Protein AF-A0A1I1JGH5-F1 (afdb_monomer)

pLDDT: mean 85.16, std 16.27, range [34.28, 98.5]

Mean predicted aligned error: 8.94 Å

Organism: NCBI:txid910347

Solvent-accessible surface area (backbone atoms only — not comparable to full-atom values): 9482 Å² total; per-residue (Å²): 132,80,73,88,49,32,46,58,34,54,70,66,36,53,79,69,54,31,54,53,50,52,54,54,45,52,55,31,45,56,49,23,76,75,53,42,48,54,61,68,38,49,48,52,42,40,55,45,30,45,74,60,71,43,63,59,67,46,41,52,54,49,52,51,53,53,51,54,34,63,41,58,58,73,56,84,78,61,95,84,58,79,83,72,50,66,58,29,64,35,36,48,45,27,52,70,37,37,52,76,73,53,38,56,52,49,52,53,54,42,50,55,27,47,60,47,19,72,75,46,44,36,63,62,50,46,51,53,48,37,60,64,45,33,59,60,14,37,45,57,53,29,56,69,57,55,51,52,52,51,51,53,50,50,38,53,76,69,64,45,66,73,78,67,61,82,82,66,86,85,135

Foldseek 3Di:
DDAQFLLVLLVLDDPVVNVVLLVQLVVVLVVCLVQVALVSNLVSSLVSCVVSVHDNVNSVVVVVVLVVLQCQQVPDDDPPDDPQPAFRLGGNSLLVLDDPVVNVVLSVQLVVLSVVCSVGVGSVSSSVSSVVSRVVSSCSSCVVVVVVVVVLVVCVVVVPPVSVVVPDDDD

Radius of gyration: 20.66 Å; Cα contacts (8 Å, |Δi|>4): 161; chains: 1; bounding box: 67×32×44 Å

Structure (mmCIF, N/CA/C/O backbone):
data_AF-A0A1I1JGH5-F1
#
_entry.id   AF-A0A1I1JGH5-F1
#
loop_
_atom_site.group_PDB
_atom_site.id
_atom_site.type_symbol
_atom_site.label_atom_id
_atom_site.label_alt_id
_atom_site.label_comp_id
_atom_site.label_asym_id
_atom_site.label_entity_id
_atom_site.label_seq_id
_atom_site.pdbx_PDB_ins_code
_atom_site.Cartn_x
_atom_site.Cartn_y
_atom_site.Cartn_z
_atom_site.occupancy
_atom_site.B_iso_or_equiv
_atom_site.auth_seq_id
_atom_site.auth_comp_id
_atom_site.auth_asym_id
_atom_site.auth_atom_id
_atom_site.pdbx_PDB_model_num
ATOM 1 N N . MET A 1 1 ? 10.443 -8.248 19.407 1.00 44.00 1 MET A N 1
ATOM 2 C CA . MET A 1 1 ? 9.916 -7.023 18.772 1.00 44.00 1 MET A CA 1
ATOM 3 C C . MET A 1 1 ? 8.618 -7.390 18.084 1.00 44.00 1 MET A C 1
ATOM 5 O O . MET A 1 1 ? 8.644 -8.246 17.207 1.00 44.00 1 MET A O 1
ATOM 9 N N . SER A 1 2 ? 7.494 -6.844 18.547 1.00 51.38 2 SER A N 1
ATOM 10 C CA . SER A 1 2 ? 6.199 -7.084 17.905 1.00 51.38 2 SER A CA 1
ATOM 11 C C . SER A 1 2 ? 6.203 -6.397 16.543 1.00 51.38 2 SER A C 1
ATOM 13 O O . SER A 1 2 ? 6.584 -5.233 16.445 1.00 51.38 2 SER A O 1
ATOM 15 N N . THR A 1 3 ? 5.884 -7.131 15.481 1.00 74.94 3 THR A N 1
ATOM 16 C CA . THR A 1 3 ? 5.766 -6.544 14.142 1.00 74.94 3 THR A CA 1
ATOM 17 C C . THR A 1 3 ? 4.350 -6.007 14.00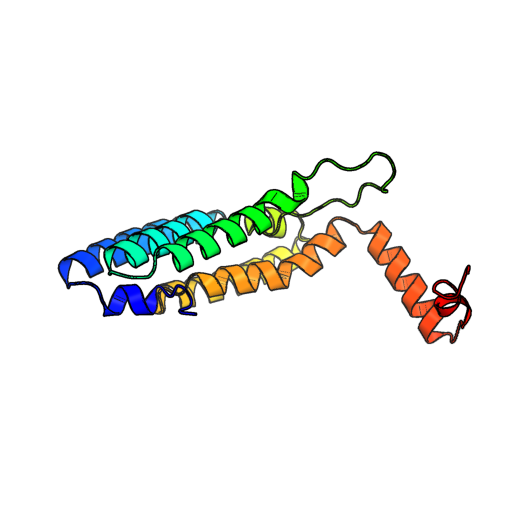0 1.00 74.94 3 THR A C 1
ATOM 19 O O . THR A 1 3 ? 3.403 -6.724 14.312 1.00 74.94 3 THR A O 1
ATOM 22 N N . LEU A 1 4 ? 4.219 -4.756 13.562 1.00 84.81 4 LEU A N 1
ATOM 23 C CA . LEU A 1 4 ? 2.933 -4.103 13.345 1.00 84.81 4 LEU A CA 1
ATOM 24 C C . LEU A 1 4 ? 2.069 -4.936 12.381 1.00 84.81 4 LEU A C 1
ATOM 26 O O . LEU A 1 4 ? 2.501 -5.249 11.271 1.00 84.81 4 LEU A O 1
ATOM 30 N N . ASP A 1 5 ? 0.881 -5.337 12.838 1.00 89.12 5 ASP A N 1
ATOM 31 C CA . ASP A 1 5 ? 0.021 -6.325 12.174 1.00 89.12 5 ASP A CA 1
ATOM 32 C C . ASP A 1 5 ? -1.457 -5.918 12.273 1.00 89.12 5 ASP A C 1
ATOM 34 O O . ASP A 1 5 ? -2.038 -5.897 13.361 1.00 89.12 5 ASP A O 1
ATOM 38 N N . GLY A 1 6 ? -2.089 -5.631 11.132 1.00 90.94 6 GLY A N 1
ATOM 39 C CA . GLY A 1 6 ? -3.507 -5.267 11.082 1.00 90.94 6 GLY A CA 1
ATOM 40 C C . GLY A 1 6 ? -4.449 -6.415 11.447 1.00 90.94 6 GLY A C 1
ATOM 41 O O . GLY A 1 6 ? -5.542 -6.166 11.957 1.00 90.94 6 GLY A O 1
ATOM 42 N N . ALA A 1 7 ? -4.024 -7.673 11.297 1.00 94.62 7 ALA A N 1
ATOM 43 C CA . ALA A 1 7 ? -4.808 -8.817 11.747 1.00 94.62 7 ALA A CA 1
ATOM 44 C C . ALA A 1 7 ? -4.886 -8.861 13.280 1.00 94.62 7 ALA A C 1
ATOM 46 O O . ALA A 1 7 ? -5.921 -9.215 13.850 1.00 94.62 7 ALA A O 1
ATOM 47 N N . TRP A 1 8 ? -3.791 -8.512 13.964 1.00 95.19 8 TRP A N 1
ATOM 48 C CA . TRP A 1 8 ? -3.786 -8.364 15.417 1.00 95.19 8 TRP A CA 1
ATOM 49 C C . TRP A 1 8 ? -4.706 -7.225 15.858 1.00 95.19 8 TRP A C 1
ATOM 51 O O . TRP A 1 8 ? -5.541 -7.451 16.730 1.00 95.19 8 TRP A O 1
ATOM 61 N N . VAL A 1 9 ? -4.626 -6.059 15.204 1.00 95.94 9 VAL A N 1
ATOM 62 C CA . VAL A 1 9 ? -5.526 -4.921 15.465 1.00 95.94 9 VAL A CA 1
ATOM 63 C C . VAL A 1 9 ? -6.984 -5.368 15.384 1.00 95.94 9 VAL A C 1
ATOM 65 O O . VAL A 1 9 ? -7.726 -5.248 16.355 1.00 95.94 9 VAL A O 1
ATOM 68 N N . HIS A 1 10 ? -7.375 -5.983 14.267 1.00 96.62 10 HIS A N 1
ATOM 69 C CA . HIS A 1 10 ? -8.740 -6.458 14.038 1.00 96.62 10 HIS A CA 1
ATOM 70 C C . HIS A 1 10 ? -9.268 -7.363 15.163 1.00 96.62 10 HIS A C 1
ATOM 72 O O . HIS A 1 10 ? -10.390 -7.174 15.643 1.00 96.62 10 HIS A O 1
ATOM 78 N N . ARG A 1 11 ? -8.446 -8.316 15.626 1.00 96.06 11 ARG A N 1
ATOM 79 C CA . ARG A 1 11 ? -8.816 -9.265 16.689 1.00 96.06 11 ARG A CA 1
ATOM 80 C C . ARG A 1 11 ? -8.915 -8.621 18.071 1.00 96.06 11 ARG A C 1
ATOM 82 O O . ARG A 1 11 ? -9.743 -9.067 18.864 1.00 96.06 11 ARG A O 1
ATOM 89 N N . THR A 1 12 ? -8.090 -7.617 18.356 1.00 95.94 12 THR A N 1
ATOM 90 C CA . THR A 1 12 ? -8.005 -6.965 19.674 1.00 95.94 12 THR A CA 1
ATOM 91 C C . THR A 1 12 ? -9.109 -5.928 19.890 1.00 95.94 12 THR A C 1
ATOM 93 O O . THR A 1 12 ? -9.528 -5.708 21.025 1.00 95.94 12 THR A O 1
ATOM 96 N N . LEU A 1 13 ? -9.616 -5.313 18.819 1.00 95.81 13 LEU A N 1
ATOM 97 C CA . LEU A 1 13 ? -10.644 -4.277 18.908 1.00 95.81 13 LEU A CA 1
ATOM 98 C C . LEU A 1 13 ? -12.007 -4.801 19.387 1.00 95.81 13 LEU A C 1
ATOM 100 O O . LEU A 1 13 ? -12.404 -5.943 19.113 1.00 95.81 13 LEU A O 1
ATOM 104 N N . SER A 1 14 ? -12.749 -3.901 20.044 1.00 95.81 14 SER A N 1
ATOM 105 C CA . SER A 1 14 ? -14.171 -4.069 20.354 1.00 95.81 14 SER A CA 1
ATOM 106 C C . SER A 1 14 ? -15.002 -4.225 19.071 1.00 95.81 14 SER A C 1
ATOM 108 O O . SER A 1 14 ? -14.541 -3.910 17.974 1.00 95.81 14 SER A O 1
ATOM 110 N N . ALA A 1 15 ? -16.244 -4.705 19.177 1.00 94.81 15 ALA A N 1
ATOM 111 C CA . ALA A 1 15 ? -17.093 -4.904 17.999 1.00 94.81 15 ALA A CA 1
ATOM 112 C C . ALA A 1 15 ? -17.394 -3.596 17.239 1.00 94.81 15 ALA A C 1
ATOM 114 O O . ALA A 1 15 ? -17.472 -3.613 16.009 1.00 94.81 15 ALA A O 1
ATOM 115 N N . ASP A 1 16 ? -17.547 -2.477 17.951 1.00 94.81 16 ASP A N 1
ATOM 116 C CA . ASP A 1 16 ? -17.848 -1.175 17.344 1.00 94.81 16 ASP A CA 1
ATOM 117 C C . ASP A 1 16 ? -16.595 -0.538 16.728 1.00 94.81 16 ASP A C 1
ATOM 119 O O . ASP A 1 16 ? -16.625 -0.063 15.587 1.00 94.81 16 ASP A O 1
ATOM 123 N N . ASP A 1 17 ? -15.461 -0.626 17.424 1.00 97.44 17 ASP A N 1
ATOM 124 C CA . ASP A 1 17 ? -14.177 -0.154 16.904 1.00 97.44 17 ASP A CA 1
ATOM 125 C C . ASP A 1 17 ? -13.737 -0.958 15.681 1.00 97.44 17 ASP A C 1
ATOM 127 O O . ASP A 1 17 ? -13.270 -0.389 14.695 1.00 97.44 17 ASP A O 1
ATOM 131 N N . ARG A 1 18 ? -13.955 -2.278 15.696 1.00 97.31 18 ARG A N 1
ATOM 132 C CA . ARG A 1 18 ? -13.626 -3.167 14.579 1.00 97.31 18 ARG A CA 1
ATOM 133 C C . ARG A 1 18 ? -14.347 -2.765 13.298 1.00 97.31 18 ARG A C 1
ATOM 135 O O . ARG A 1 18 ? -13.704 -2.696 12.258 1.00 97.31 18 ARG A O 1
ATOM 142 N N . LYS A 1 19 ? -15.644 -2.441 13.360 1.00 97.19 19 LYS A N 1
ATOM 143 C CA . LYS A 1 19 ? -16.396 -1.962 12.184 1.00 97.19 19 LYS A CA 1
ATOM 144 C C . LYS A 1 19 ? -15.813 -0.664 11.631 1.00 97.19 19 LYS A C 1
ATOM 146 O O . LYS A 1 19 ? -15.731 -0.482 10.418 1.00 97.19 19 LYS A O 1
ATOM 151 N N . THR A 1 20 ? -15.399 0.238 12.518 1.00 98.12 20 THR A N 1
ATOM 152 C CA . THR A 1 20 ? -14.796 1.515 12.120 1.00 98.12 20 THR A CA 1
ATOM 153 C C . THR A 1 20 ? -13.423 1.294 11.483 1.00 98.12 20 THR A C 1
ATOM 155 O O . THR A 1 20 ? -13.131 1.877 10.437 1.00 98.12 20 THR A O 1
ATOM 158 N N . PHE A 1 21 ? -12.603 0.416 12.062 1.00 98.12 21 PHE A N 1
ATOM 159 C CA . PHE A 1 21 ? -11.331 -0.013 11.486 1.00 98.12 21 PHE A CA 1
ATOM 160 C C . PHE A 1 21 ? -11.520 -0.643 10.101 1.00 98.12 21 PHE A C 1
ATOM 162 O O . PHE A 1 21 ? -10.891 -0.189 9.151 1.00 98.12 21 PHE A O 1
ATOM 169 N N . GLU A 1 22 ? -12.424 -1.617 9.956 1.00 98.25 22 GLU A N 1
ATOM 170 C CA . GLU A 1 22 ? -12.725 -2.285 8.681 1.00 98.25 22 GLU A CA 1
ATOM 171 C C . GLU A 1 22 ? -13.154 -1.287 7.596 1.00 98.25 22 GLU A C 1
ATOM 173 O O . GLU A 1 22 ? -12.664 -1.351 6.466 1.00 98.25 22 GLU A O 1
ATOM 178 N N . ALA A 1 23 ? -14.023 -0.329 7.933 1.00 98.31 23 ALA A N 1
ATOM 179 C CA . ALA A 1 23 ? -14.475 0.697 6.998 1.00 98.31 23 ALA A CA 1
ATOM 180 C C . ALA A 1 23 ? -13.332 1.628 6.560 1.00 98.31 23 ALA A C 1
ATOM 182 O O . ALA A 1 23 ? -13.170 1.893 5.366 1.00 98.31 23 ALA A O 1
ATOM 183 N N . ARG A 1 24 ? -12.507 2.099 7.507 1.00 98.50 24 ARG A N 1
ATOM 184 C CA . ARG A 1 24 ? -11.343 2.952 7.209 1.00 98.50 24 ARG A CA 1
ATOM 185 C C . ARG A 1 24 ? -10.284 2.201 6.402 1.00 98.50 24 ARG A C 1
ATOM 187 O O . ARG A 1 24 ? -9.743 2.765 5.454 1.00 98.50 24 ARG A O 1
ATOM 194 N N . PHE A 1 25 ? -10.026 0.939 6.741 1.00 98.44 25 PHE A N 1
ATOM 195 C CA . PHE A 1 25 ? -9.100 0.071 6.019 1.00 98.44 25 PHE A CA 1
ATOM 196 C C . PHE A 1 25 ? -9.574 -0.152 4.582 1.00 98.44 25 PHE A C 1
ATOM 198 O O . PHE A 1 25 ? -8.813 0.072 3.647 1.00 98.44 25 PHE A O 1
ATOM 205 N N . SER A 1 26 ? -10.846 -0.510 4.390 1.00 98.38 26 SER A N 1
ATOM 206 C CA . SER A 1 26 ? -11.430 -0.739 3.061 1.00 98.38 26 SER A CA 1
ATOM 207 C C . SER A 1 26 ? -11.389 0.520 2.194 1.00 98.38 26 SER A C 1
ATOM 209 O O . SER A 1 26 ? -11.033 0.456 1.018 1.00 98.38 26 SER A O 1
ATOM 211 N N . PHE A 1 27 ? -11.700 1.683 2.776 1.00 98.50 27 PHE A N 1
ATOM 212 C CA . PHE A 1 27 ? -11.611 2.965 2.079 1.00 98.50 27 PHE A CA 1
ATOM 213 C C . PHE A 1 27 ? -10.173 3.287 1.650 1.00 98.50 27 PHE A C 1
ATOM 215 O O . PHE A 1 27 ? -9.936 3.632 0.492 1.00 98.50 27 PHE A O 1
ATOM 222 N N . ALA A 1 28 ? -9.203 3.137 2.557 1.00 98.25 28 ALA A N 1
ATOM 223 C CA . ALA A 1 28 ? -7.801 3.366 2.234 1.00 98.25 28 ALA A CA 1
ATOM 224 C C . ALA A 1 28 ? -7.301 2.374 1.172 1.00 98.25 28 ALA A C 1
ATOM 226 O O . ALA A 1 28 ? -6.665 2.796 0.209 1.00 98.25 28 ALA A O 1
ATOM 227 N N . LEU A 1 29 ? -7.654 1.087 1.283 1.00 98.44 29 LEU A N 1
ATOM 228 C CA . LEU A 1 29 ? -7.291 0.047 0.318 1.00 98.44 29 LEU A CA 1
ATOM 229 C C . LEU A 1 29 ? -7.852 0.336 -1.080 1.00 98.44 29 LEU A C 1
ATOM 231 O O . LEU A 1 29 ? -7.148 0.131 -2.067 1.00 98.44 29 LEU A O 1
ATOM 235 N N . ALA A 1 30 ? -9.078 0.855 -1.184 1.00 98.19 30 ALA A N 1
ATOM 236 C CA . ALA A 1 30 ? -9.629 1.297 -2.463 1.00 98.19 30 ALA A CA 1
ATOM 237 C C . ALA A 1 30 ? -8.771 2.406 -3.098 1.00 98.19 30 ALA A C 1
ATOM 239 O O . ALA A 1 30 ? -8.512 2.368 -4.299 1.00 98.19 30 ALA A O 1
ATOM 240 N N . GLY A 1 31 ? -8.269 3.346 -2.291 1.00 97.69 31 GLY A N 1
ATOM 241 C CA . GLY A 1 31 ? -7.285 4.337 -2.732 1.00 97.69 31 GLY A CA 1
ATOM 242 C C . GLY A 1 31 ? -5.985 3.690 -3.215 1.00 97.69 31 GLY A C 1
ATOM 243 O O . GLY A 1 31 ? -5.528 3.993 -4.315 1.00 97.69 31 GLY A O 1
ATOM 244 N N . VAL A 1 32 ? -5.437 2.744 -2.445 1.00 97.69 32 VAL A N 1
ATOM 245 C CA . VAL A 1 32 ? -4.204 2.022 -2.802 1.00 97.69 32 VAL A CA 1
ATOM 246 C C . VAL A 1 32 ? -4.343 1.279 -4.132 1.00 97.69 32 VAL A C 1
ATOM 248 O O . VAL A 1 32 ? -3.422 1.302 -4.941 1.00 97.69 32 VAL A O 1
ATOM 251 N N . ARG A 1 33 ? -5.494 0.656 -4.408 1.00 97.75 33 ARG A N 1
ATOM 252 C CA . ARG A 1 33 ? -5.746 -0.030 -5.689 1.00 97.75 33 ARG A CA 1
ATOM 253 C C . ARG A 1 33 ? -5.706 0.914 -6.895 1.00 97.75 33 ARG A C 1
ATOM 255 O O . ARG A 1 33 ? -5.427 0.459 -7.996 1.00 97.75 33 ARG A O 1
ATOM 262 N N . LEU A 1 34 ? -5.998 2.200 -6.700 1.00 95.81 34 LEU A N 1
ATOM 263 C CA . LEU A 1 34 ? -6.012 3.198 -7.773 1.00 95.81 34 LEU A CA 1
ATOM 264 C C . LEU A 1 34 ? -4.656 3.875 -7.969 1.00 95.81 34 LEU A C 1
ATOM 266 O O . LEU A 1 34 ? -4.309 4.243 -9.088 1.00 95.81 34 LEU A O 1
ATOM 270 N N . THR A 1 35 ? -3.921 4.100 -6.883 1.00 96.00 35 THR A N 1
ATOM 271 C CA . THR A 1 35 ? -2.710 4.931 -6.901 1.00 96.00 35 THR A CA 1
ATOM 272 C C . THR A 1 35 ? -1.428 4.133 -6.723 1.00 96.00 35 THR A C 1
ATOM 274 O O . THR A 1 35 ? -0.358 4.657 -7.012 1.00 96.00 35 THR A O 1
ATOM 277 N N . TYR A 1 36 ? -1.524 2.898 -6.228 1.00 97.00 36 TYR A N 1
ATOM 278 C CA . TYR A 1 36 ? -0.418 2.087 -5.715 1.00 97.00 36 TYR A CA 1
ATOM 279 C C . TYR A 1 36 ? 0.288 2.695 -4.489 1.00 97.00 36 TYR A C 1
ATOM 281 O O . TYR A 1 36 ? 1.303 2.169 -4.035 1.00 97.00 36 TYR A O 1
ATOM 289 N N . GLU A 1 37 ? -0.239 3.786 -3.927 1.00 95.69 37 GLU A N 1
ATOM 290 C CA . GLU A 1 37 ? 0.307 4.438 -2.737 1.00 95.69 37 GLU A CA 1
ATOM 291 C C . GLU A 1 37 ? -0.199 3.728 -1.477 1.00 95.69 37 GLU A C 1
ATOM 293 O O . GLU A 1 37 ? -1.385 3.792 -1.160 1.00 95.69 37 GLU A O 1
ATOM 298 N N . VAL A 1 38 ? 0.696 3.028 -0.775 1.00 95.75 38 VAL A N 1
ATOM 299 C CA . VAL A 1 38 ? 0.358 2.161 0.369 1.00 95.75 38 VAL A CA 1
ATOM 300 C C . VAL A 1 38 ? 0.320 2.940 1.682 1.00 95.75 38 VAL A C 1
ATOM 302 O O . VAL A 1 38 ? -0.361 2.521 2.619 1.00 95.75 38 VAL A O 1
ATOM 305 N N . GLU A 1 39 ? 1.004 4.083 1.766 1.00 94.62 39 GLU A N 1
ATOM 306 C CA . GLU A 1 39 ? 1.182 4.807 3.027 1.00 94.62 39 GLU A CA 1
ATOM 307 C C . GLU A 1 39 ? -0.139 5.195 3.725 1.00 94.62 39 GLU A C 1
ATOM 309 O O . GLU A 1 39 ? -0.244 4.970 4.930 1.00 94.62 39 GLU A O 1
ATOM 314 N N . PRO A 1 40 ? -1.198 5.672 3.034 1.00 95.44 40 PRO A N 1
ATOM 315 C CA . PRO A 1 40 ? -2.480 5.955 3.681 1.00 95.44 40 PRO A CA 1
ATOM 316 C C . PRO A 1 40 ? -3.107 4.730 4.359 1.00 95.44 40 PRO A C 1
ATOM 318 O O . PRO A 1 40 ? -3.722 4.853 5.416 1.00 95.44 40 PRO A O 1
ATOM 321 N N . LEU A 1 41 ? -2.951 3.539 3.770 1.00 97.12 41 LEU A N 1
ATOM 322 C CA . LEU A 1 41 ? -3.431 2.289 4.360 1.00 97.12 41 LEU A CA 1
ATOM 323 C C . LEU A 1 41 ? -2.563 1.867 5.550 1.00 97.12 41 LEU A C 1
ATOM 325 O O . LEU A 1 41 ? -3.098 1.435 6.571 1.00 97.12 41 LEU A O 1
ATOM 329 N N . ALA A 1 42 ? -1.242 2.023 5.438 1.00 95.81 42 ALA A N 1
ATOM 330 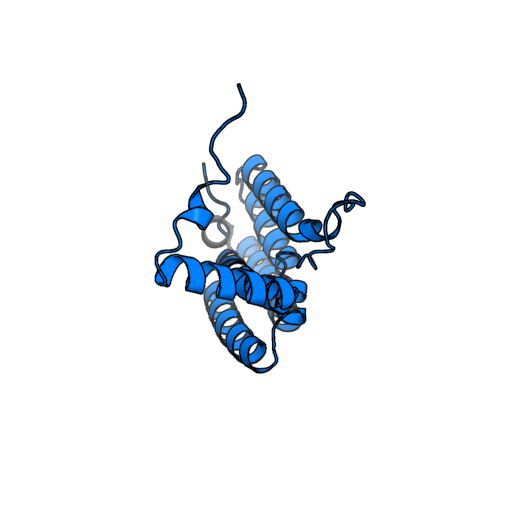C CA . ALA A 1 42 ? -0.315 1.756 6.533 1.00 95.81 42 ALA A CA 1
ATOM 331 C C . ALA A 1 42 ? -0.596 2.664 7.743 1.00 95.81 42 ALA A C 1
ATOM 333 O O . ALA A 1 42 ? -0.649 2.176 8.871 1.00 95.81 42 ALA A O 1
ATOM 334 N N . GLU A 1 43 ? -0.874 3.953 7.521 1.00 96.69 43 GLU A N 1
ATOM 335 C CA . GLU A 1 43 ? -1.250 4.901 8.578 1.00 96.69 43 GLU A CA 1
ATOM 336 C C . GLU A 1 43 ? -2.551 4.510 9.284 1.00 96.69 43 GLU A C 1
ATOM 338 O O . GLU A 1 43 ? -2.602 4.552 10.512 1.00 96.69 43 GLU A O 1
ATOM 343 N N . VAL A 1 44 ? -3.570 4.019 8.563 1.00 98.06 44 VAL A N 1
ATOM 344 C CA . VAL A 1 44 ? -4.771 3.461 9.213 1.00 98.06 44 VAL A CA 1
ATOM 345 C C . VAL A 1 44 ? -4.385 2.328 10.167 1.00 98.06 44 VAL A C 1
ATOM 347 O O . VAL A 1 44 ? -4.832 2.312 11.313 1.00 98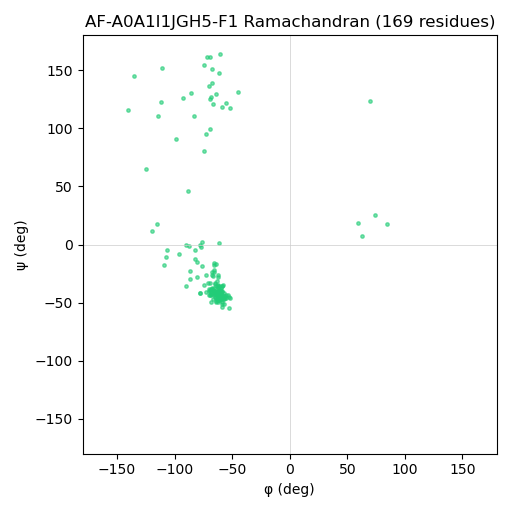.06 44 VAL A O 1
ATOM 350 N N . VAL A 1 45 ? -3.532 1.393 9.744 1.00 97.38 45 VAL A N 1
ATOM 351 C CA . VAL A 1 45 ? -3.106 0.292 10.623 1.00 97.38 45 VAL A CA 1
ATOM 352 C C . VAL A 1 45 ? -2.293 0.808 11.815 1.00 97.38 45 VAL A C 1
ATOM 354 O O . VAL A 1 45 ? -2.517 0.337 12.927 1.00 9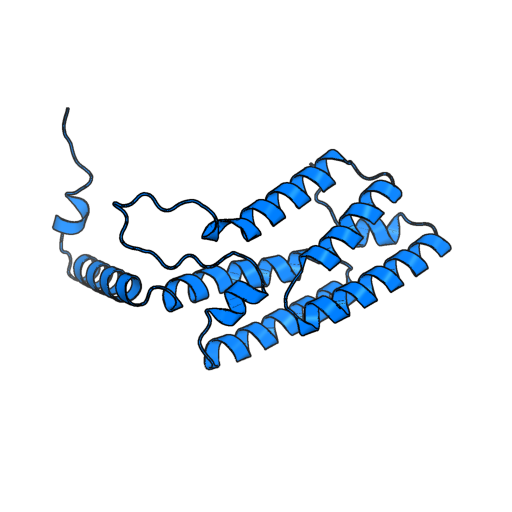7.38 45 VAL A O 1
ATOM 357 N N . ARG A 1 46 ? -1.401 1.790 11.627 1.00 97.00 46 ARG A N 1
ATOM 358 C CA . ARG A 1 46 ? -0.600 2.397 12.709 1.00 97.00 46 ARG A CA 1
ATOM 359 C C . ARG A 1 46 ? -1.458 3.109 13.745 1.00 97.00 46 ARG A C 1
ATOM 361 O O . ARG A 1 46 ? -1.274 2.886 14.938 1.00 97.00 46 ARG A O 1
ATOM 368 N N . GLU A 1 47 ? -2.409 3.929 13.313 1.00 97.38 47 GLU A N 1
ATOM 369 C CA . GLU A 1 47 ? -3.320 4.618 14.227 1.00 97.38 47 GLU A CA 1
ATOM 370 C C . GLU A 1 47 ? -4.105 3.618 15.080 1.00 97.38 47 GLU A C 1
ATOM 372 O O . GLU A 1 47 ? -4.141 3.718 16.307 1.00 97.38 47 GLU A O 1
ATOM 377 N N . TRP A 1 48 ? -4.706 2.614 14.438 1.00 97.94 48 TRP A N 1
ATOM 378 C CA . TRP A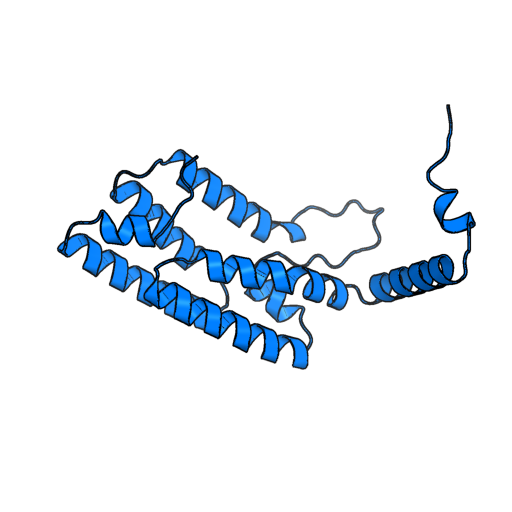 1 48 ? -5.519 1.629 15.144 1.00 97.94 48 TRP A CA 1
ATOM 379 C C . TRP A 1 48 ? -4.699 0.648 15.979 1.00 97.94 48 TRP A C 1
ATOM 381 O O . TRP A 1 48 ? -5.194 0.158 16.990 1.00 97.94 48 TRP A O 1
ATOM 391 N N . TRP A 1 49 ? -3.441 0.402 15.614 1.00 97.00 49 TRP A N 1
ATOM 392 C CA . TRP A 1 49 ? -2.485 -0.317 16.449 1.00 97.00 49 TRP A CA 1
ATOM 393 C C . TRP A 1 49 ? -2.313 0.358 17.807 1.00 97.00 49 TRP A C 1
ATOM 395 O O . TRP A 1 49 ? -2.479 -0.296 18.835 1.00 97.00 49 TRP A O 1
ATOM 405 N N . VAL A 1 50 ? -2.057 1.666 17.816 1.00 96.62 50 VAL A N 1
ATOM 406 C CA . VAL A 1 50 ? -1.886 2.446 19.050 1.00 96.62 50 VAL A CA 1
ATOM 407 C C . VAL A 1 50 ? -3.192 2.494 19.847 1.00 96.62 50 VAL A C 1
ATOM 409 O O . VAL A 1 50 ? -3.185 2.260 21.055 1.00 96.62 50 VAL A O 1
ATOM 412 N N . LEU A 1 51 ? -4.331 2.711 19.179 1.00 96.00 51 LEU A N 1
ATOM 413 C CA . LEU A 1 51 ? -5.649 2.712 19.831 1.00 96.00 51 LEU A CA 1
ATOM 414 C C . LEU A 1 51 ? -6.003 1.360 20.467 1.00 96.00 51 LEU A C 1
ATOM 416 O O . LEU A 1 51 ? -6.621 1.325 21.528 1.00 96.00 51 LEU A O 1
ATOM 420 N N . ALA A 1 52 ? -5.584 0.250 19.855 1.00 95.19 52 ALA A N 1
ATOM 421 C CA . ALA A 1 52 ? -5.766 -1.098 20.390 1.00 95.19 52 ALA A CA 1
ATOM 422 C C . ALA A 1 52 ? -4.791 -1.445 21.538 1.00 95.19 52 ALA A C 1
ATOM 424 O O . ALA A 1 52 ? -4.812 -2.573 22.033 1.00 95.19 52 ALA A O 1
ATOM 425 N N . GLY A 1 53 ? -3.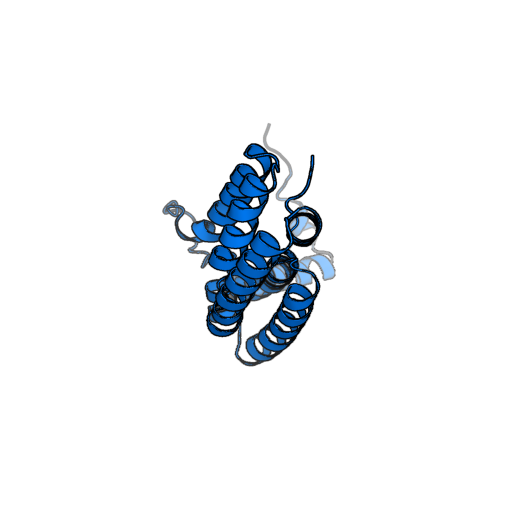935 -0.507 21.965 1.00 95.12 53 GLY A N 1
ATOM 426 C CA . GLY A 1 53 ? -2.941 -0.711 23.023 1.00 95.12 53 GLY A CA 1
ATOM 427 C C . GLY A 1 53 ? -1.629 -1.335 22.542 1.00 95.12 53 GLY A C 1
ATOM 428 O O . GLY A 1 53 ? -0.875 -1.884 23.345 1.00 95.12 53 GLY A O 1
ATOM 429 N N . GLY A 1 54 ? -1.366 -1.293 21.236 1.00 94.38 54 GLY A N 1
ATOM 430 C CA . GLY A 1 54 ? -0.086 -1.676 20.657 1.00 94.38 54 GLY A CA 1
ATOM 431 C C . GLY A 1 54 ? 1.036 -0.694 21.012 1.00 94.38 54 GLY A C 1
ATOM 432 O O . GLY A 1 54 ? 0.804 0.448 21.398 1.00 94.38 54 GLY A O 1
ATOM 433 N N . ASP A 1 55 ? 2.277 -1.156 20.867 1.00 95.00 55 ASP A N 1
ATOM 434 C CA . ASP A 1 55 ? 3.484 -0.375 21.148 1.00 95.00 55 ASP A CA 1
ATOM 435 C C . ASP A 1 55 ? 3.653 0.802 20.165 1.00 95.00 55 ASP A C 1
ATOM 437 O O . ASP A 1 55 ? 3.750 0.587 18.952 1.00 95.00 55 ASP A O 1
ATOM 441 N N . GLN A 1 56 ? 3.707 2.030 20.691 1.00 94.81 56 GLN A N 1
ATOM 442 C CA . GLN A 1 56 ? 3.922 3.263 19.925 1.00 94.81 56 GLN A CA 1
ATOM 443 C C . GLN A 1 56 ? 5.268 3.243 19.187 1.00 94.81 56 GLN A C 1
ATOM 445 O O . GLN A 1 56 ? 5.325 3.633 18.020 1.00 94.81 56 GLN A O 1
ATOM 450 N N . ASP A 1 57 ? 6.326 2.716 19.812 1.00 93.88 57 ASP A N 1
ATOM 451 C CA . ASP A 1 57 ? 7.663 2.681 19.211 1.00 93.88 57 ASP A CA 1
ATOM 452 C C . ASP A 1 57 ? 7.677 1.792 17.960 1.00 93.88 57 ASP A C 1
ATOM 454 O O . ASP A 1 57 ? 8.364 2.082 16.978 1.00 93.88 57 ASP A O 1
ATOM 458 N N . ALA A 1 58 ? 6.874 0.723 17.952 1.00 92.50 58 ALA A N 1
ATOM 459 C CA . ALA A 1 58 ? 6.721 -0.139 16.786 1.00 92.50 58 ALA A CA 1
ATOM 460 C C . ALA A 1 58 ? 6.018 0.582 15.621 1.00 92.50 58 ALA A C 1
ATOM 462 O O . ALA A 1 58 ? 6.412 0.394 14.467 1.00 92.50 58 ALA A O 1
ATOM 463 N N . ALA A 1 59 ? 5.012 1.413 15.912 1.00 93.19 59 ALA A N 1
ATOM 464 C CA . ALA A 1 59 ? 4.320 2.218 14.907 1.00 93.19 59 ALA A CA 1
ATOM 465 C C . ALA A 1 59 ? 5.224 3.322 14.337 1.00 93.19 59 ALA A C 1
ATOM 467 O O . ALA A 1 59 ? 5.273 3.510 13.119 1.00 93.19 59 ALA A O 1
ATOM 468 N N . ASP A 1 60 ? 5.993 4.000 15.189 1.00 93.75 60 ASP A N 1
ATOM 469 C CA . ASP A 1 60 ? 6.918 5.051 14.762 1.00 93.75 60 ASP A CA 1
ATOM 470 C C . ASP A 1 60 ? 8.115 4.489 13.984 1.00 93.75 60 ASP A C 1
ATOM 472 O O . ASP A 1 60 ? 8.509 5.056 12.961 1.00 93.75 60 ASP A O 1
ATOM 476 N N . ALA A 1 61 ? 8.648 3.331 14.386 1.00 92.00 61 ALA A N 1
ATOM 477 C CA . ALA A 1 61 ? 9.682 2.632 13.625 1.00 92.00 61 ALA A CA 1
ATOM 478 C C . ALA A 1 61 ? 9.189 2.211 12.232 1.00 92.00 61 ALA A C 1
ATOM 480 O O . ALA A 1 61 ? 9.944 2.274 11.260 1.00 92.00 61 ALA A O 1
ATOM 481 N N . ASP A 1 62 ? 7.929 1.786 12.118 1.00 92.19 62 ASP A N 1
ATOM 482 C CA . ASP A 1 62 ? 7.330 1.444 10.832 1.00 92.19 62 ASP A CA 1
ATOM 483 C C . ASP A 1 62 ? 7.162 2.666 9.921 1.00 92.19 62 ASP A C 1
ATOM 485 O O . ASP A 1 62 ? 7.602 2.645 8.769 1.00 92.19 62 ASP A O 1
ATOM 489 N N . ARG A 1 63 ? 6.631 3.765 10.469 1.00 92.62 63 ARG A N 1
ATOM 490 C CA . ARG A 1 63 ? 6.517 5.051 9.769 1.00 92.62 63 ARG A CA 1
ATOM 491 C C . ARG A 1 63 ? 7.871 5.547 9.276 1.00 92.62 63 ARG A C 1
ATOM 493 O O . ARG A 1 63 ? 7.997 5.957 8.124 1.00 92.62 63 ARG A O 1
ATOM 500 N N . PHE A 1 64 ? 8.899 5.469 10.117 1.00 90.06 64 PHE A N 1
ATOM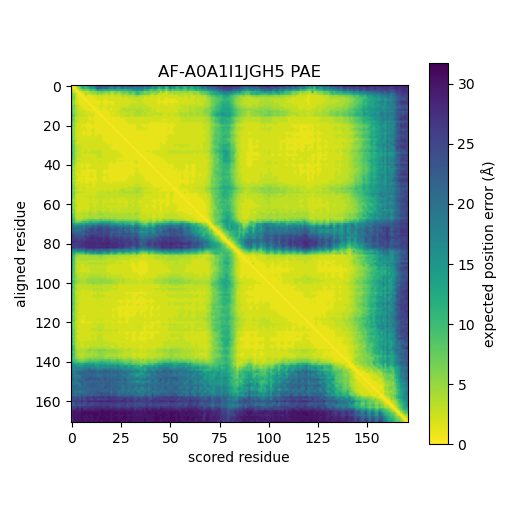 501 C CA . PHE A 1 64 ? 10.251 5.871 9.744 1.00 90.06 64 PHE A CA 1
ATOM 502 C C . PHE A 1 64 ? 10.794 5.056 8.560 1.00 90.06 64 PHE A C 1
ATOM 504 O O . PHE A 1 64 ? 11.356 5.640 7.633 1.00 90.06 64 PHE A O 1
ATOM 511 N N . ARG A 1 65 ? 10.593 3.729 8.540 1.00 87.38 65 ARG A N 1
ATOM 512 C CA . ARG A 1 65 ? 10.989 2.883 7.397 1.00 87.38 65 ARG A CA 1
ATOM 513 C C . ARG A 1 65 ? 10.264 3.282 6.111 1.00 87.38 65 ARG A C 1
ATOM 515 O O . ARG A 1 65 ? 10.924 3.463 5.092 1.00 87.38 65 ARG A O 1
ATOM 522 N N . SER A 1 66 ? 8.946 3.484 6.173 1.00 86.69 66 SER A N 1
ATOM 523 C CA . SER A 1 66 ? 8.152 3.912 5.010 1.00 86.69 66 SER A CA 1
ATOM 524 C C . SER A 1 66 ? 8.644 5.250 4.445 1.00 86.69 66 SER A C 1
ATOM 526 O O . SER A 1 66 ? 8.881 5.397 3.245 1.00 86.69 66 SER A O 1
ATOM 528 N N . GLN A 1 67 ? 8.928 6.216 5.326 1.00 87.06 67 GLN A N 1
ATOM 529 C CA . GLN A 1 67 ? 9.509 7.497 4.924 1.00 87.06 67 GLN A CA 1
ATOM 530 C C . GLN A 1 67 ? 10.879 7.324 4.264 1.00 87.06 67 GLN A C 1
ATOM 532 O O . GLN A 1 67 ? 11.153 7.976 3.258 1.00 87.06 67 GLN A O 1
ATOM 537 N N . GLN A 1 68 ? 11.746 6.448 4.779 1.00 84.12 68 GLN A N 1
ATOM 538 C CA . GLN A 1 68 ? 13.039 6.182 4.144 1.00 84.12 68 GLN A CA 1
ATOM 539 C C . GLN A 1 68 ? 12.889 5.641 2.718 1.00 84.12 68 GLN A C 1
ATOM 541 O O . GLN A 1 68 ? 13.603 6.108 1.828 1.00 84.12 68 GLN A O 1
ATOM 546 N N . ASP A 1 69 ? 11.951 4.721 2.492 1.00 82.19 69 ASP A N 1
ATOM 547 C CA . ASP A 1 69 ? 11.658 4.152 1.173 1.00 82.19 69 ASP A CA 1
ATOM 548 C C . ASP A 1 69 ? 11.100 5.205 0.188 1.00 82.19 69 ASP A C 1
ATOM 550 O O . ASP A 1 69 ? 11.440 5.188 -0.999 1.00 82.19 69 ASP A O 1
ATOM 554 N N . ALA A 1 70 ? 10.332 6.183 0.684 1.00 75.06 70 ALA A N 1
ATOM 555 C CA . ALA A 1 70 ? 9.765 7.289 -0.097 1.00 75.06 70 ALA A CA 1
ATOM 556 C C . ALA A 1 70 ? 10.719 8.475 -0.360 1.00 75.06 70 ALA A C 1
ATOM 558 O O . ALA A 1 70 ? 10.344 9.430 -1.042 1.00 75.06 70 ALA A O 1
ATOM 559 N N . THR A 1 71 ? 11.934 8.459 0.199 1.00 66.44 71 THR A N 1
ATOM 560 C CA . THR A 1 71 ? 12.861 9.612 0.166 1.00 66.44 71 THR A CA 1
ATOM 561 C C . THR A 1 71 ? 14.188 9.2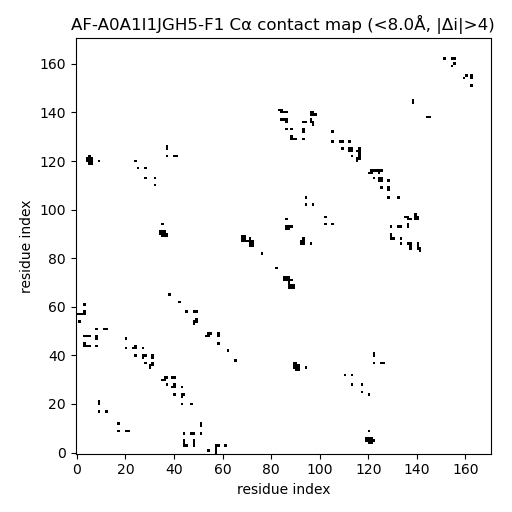92 -0.533 1.00 66.44 71 THR A C 1
ATOM 563 O O . THR A 1 71 ? 15.139 10.076 -0.462 1.00 66.44 71 THR A O 1
ATOM 566 N N . ILE A 1 72 ? 14.291 8.151 -1.218 1.00 60.03 72 ILE A N 1
ATOM 567 C CA . ILE A 1 72 ? 15.531 7.714 -1.872 1.00 60.03 72 ILE A CA 1
ATOM 568 C C . ILE A 1 72 ? 15.954 8.711 -2.969 1.00 60.03 72 ILE A C 1
ATOM 570 O O . ILE A 1 72 ? 17.131 9.063 -3.049 1.00 60.03 72 ILE A O 1
ATOM 574 N N . THR A 1 73 ? 15.008 9.245 -3.746 1.00 52.88 73 THR A N 1
ATOM 575 C CA . THR A 1 73 ? 15.250 10.210 -4.836 1.00 52.88 73 THR A CA 1
ATOM 576 C C . THR A 1 73 ? 15.532 11.633 -4.359 1.00 52.88 73 THR A C 1
ATOM 578 O O . THR A 1 73 ? 16.086 12.432 -5.112 1.00 52.88 73 THR A O 1
ATOM 581 N N . ARG A 1 74 ? 15.181 11.975 -3.111 1.00 51.16 74 ARG A N 1
ATOM 582 C CA . ARG A 1 74 ? 15.346 13.336 -2.563 1.00 51.16 74 ARG A CA 1
ATOM 583 C C . ARG A 1 74 ? 16.717 13.579 -1.937 1.00 51.16 74 ARG A C 1
ATOM 585 O O . ARG A 1 74 ? 16.976 14.678 -1.446 1.00 51.16 74 ARG A O 1
ATOM 592 N N . ARG A 1 75 ? 17.604 12.578 -1.922 1.00 54.50 75 ARG A N 1
ATOM 593 C CA . ARG A 1 75 ? 18.976 12.769 -1.443 1.00 54.50 75 ARG A CA 1
ATOM 594 C C . ARG A 1 75 ? 19.740 13.648 -2.443 1.00 54.50 75 ARG A C 1
ATOM 596 O O . ARG A 1 75 ? 19.784 13.301 -3.622 1.00 54.50 75 ARG A O 1
ATOM 603 N N . PRO A 1 76 ? 20.349 14.767 -2.008 1.00 46.28 76 PRO A N 1
ATOM 604 C CA . PRO A 1 76 ? 21.122 15.620 -2.902 1.00 46.28 76 PRO A CA 1
ATOM 605 C C . PRO A 1 76 ? 22.265 14.813 -3.527 1.00 46.28 76 PRO A C 1
ATOM 607 O O . PRO A 1 76 ? 23.129 14.288 -2.819 1.00 46.28 76 PRO A O 1
ATOM 610 N N . GLN A 1 77 ? 22.252 14.695 -4.857 1.00 50.00 77 GLN A N 1
ATOM 611 C CA . GLN A 1 77 ? 23.330 14.057 -5.606 1.00 50.00 77 GLN A CA 1
ATOM 612 C C . GLN A 1 77 ? 24.613 14.873 -5.425 1.00 50.00 77 GLN A C 1
ATOM 614 O O . GLN A 1 77 ? 24.625 16.091 -5.618 1.00 50.00 77 GLN A O 1
ATOM 619 N N . ARG A 1 78 ? 25.714 14.211 -5.051 1.00 49.69 78 ARG A N 1
ATOM 620 C CA . ARG A 1 78 ? 27.034 14.845 -5.121 1.00 49.69 78 ARG A CA 1
ATOM 621 C C . ARG A 1 78 ? 27.403 14.994 -6.604 1.00 49.69 78 ARG A C 1
ATOM 623 O O . ARG A 1 78 ? 27.247 14.021 -7.336 1.00 49.69 78 ARG A O 1
ATOM 630 N N . PRO A 1 79 ? 27.947 16.142 -7.043 1.00 46.28 79 PRO A N 1
ATOM 631 C CA . PRO A 1 79 ? 28.192 16.462 -8.459 1.00 46.28 79 PRO A CA 1
ATOM 632 C C . PRO A 1 79 ? 29.171 15.535 -9.212 1.00 46.28 79 PRO A C 1
ATOM 634 O O . PRO A 1 79 ? 29.434 15.771 -10.383 1.00 46.28 79 PRO A O 1
ATOM 637 N N . GLN A 1 80 ? 29.721 14.502 -8.566 1.00 49.12 80 GLN A N 1
ATOM 638 C CA . GLN A 1 80 ? 30.702 13.574 -9.140 1.00 49.12 80 GLN A CA 1
ATOM 639 C C . GLN A 1 80 ? 30.130 12.178 -9.456 1.00 49.12 80 GLN A C 1
ATOM 641 O O . GLN A 1 80 ? 30.848 11.346 -9.999 1.00 49.12 80 GLN A O 1
ATOM 646 N N . GLN A 1 81 ? 28.869 11.890 -9.120 1.00 51.50 81 GLN A N 1
ATOM 647 C CA . GLN A 1 81 ? 28.245 10.614 -9.479 1.00 51.50 81 GLN A CA 1
ATOM 648 C C . GLN A 1 81 ? 27.504 10.770 -10.808 1.00 51.50 81 GLN A C 1
ATOM 650 O O . GLN A 1 81 ? 26.672 11.667 -10.936 1.00 51.50 81 GLN A O 1
ATOM 655 N N . ASP A 1 82 ? 27.807 9.901 -11.778 1.00 51.53 82 ASP A N 1
ATOM 656 C CA . ASP A 1 82 ? 26.974 9.697 -12.971 1.00 51.53 82 ASP A CA 1
ATOM 657 C C . ASP A 1 82 ? 25.505 9.615 -12.513 1.00 51.53 82 ASP A C 1
ATOM 659 O O . ASP A 1 82 ? 25.247 8.937 -11.505 1.00 51.53 82 ASP A O 1
ATOM 663 N N . PRO A 1 83 ? 24.551 10.342 -13.128 1.00 57.16 83 PRO A N 1
ATOM 664 C CA . PRO A 1 83 ? 23.233 10.532 -12.546 1.00 57.16 83 PRO A CA 1
ATOM 665 C C . PRO A 1 83 ? 22.424 9.246 -12.688 1.00 57.16 83 PRO A C 1
ATOM 667 O O . PRO A 1 83 ? 21.562 9.125 -13.554 1.00 57.16 83 PRO A O 1
ATOM 670 N N . THR A 1 84 ? 22.679 8.292 -11.792 1.00 63.78 84 THR A N 1
ATOM 671 C CA . THR A 1 84 ? 21.805 7.148 -11.570 1.00 63.78 84 THR A CA 1
ATOM 672 C C . THR A 1 84 ? 20.417 7.727 -11.344 1.00 63.78 84 THR A C 1
ATOM 674 O O . THR A 1 84 ? 20.202 8.515 -10.417 1.00 63.78 84 THR A O 1
ATOM 677 N N . ARG A 1 85 ? 19.477 7.396 -12.222 1.00 73.06 85 ARG A N 1
ATOM 678 C CA . ARG A 1 85 ? 18.068 7.712 -12.052 1.00 73.06 85 ARG A CA 1
ATOM 679 C C . ARG A 1 85 ? 17.551 6.858 -10.908 1.00 73.06 85 ARG A C 1
ATOM 681 O O . ARG A 1 85 ? 17.286 5.665 -11.061 1.00 73.06 85 ARG A O 1
ATOM 688 N N . TRP A 1 86 ? 17.471 7.472 -9.736 1.00 76.88 86 TRP A N 1
ATOM 689 C CA . TRP A 1 86 ? 16.907 6.847 -8.552 1.00 76.88 86 TRP A CA 1
ATOM 690 C C . TRP A 1 86 ? 15.405 6.646 -8.758 1.00 76.88 86 TRP A C 1
ATOM 692 O O . TRP A 1 86 ? 14.721 7.512 -9.301 1.00 76.88 86 TRP A O 1
ATOM 702 N N . VAL A 1 87 ? 14.903 5.497 -8.322 1.00 84.69 87 VAL A N 1
ATOM 703 C CA . VAL A 1 87 ? 13.470 5.205 -8.256 1.00 84.69 87 VAL A CA 1
ATOM 704 C C . VAL A 1 87 ? 13.123 5.131 -6.778 1.00 84.69 87 VAL A C 1
ATOM 706 O O . VAL A 1 87 ? 13.738 4.346 -6.050 1.00 84.69 87 VAL A O 1
ATOM 709 N N . ASP A 1 88 ? 12.178 5.951 -6.318 1.00 88.44 88 ASP A N 1
ATOM 710 C CA . ASP A 1 88 ? 11.666 5.811 -4.955 1.00 88.44 88 ASP A CA 1
ATOM 711 C C . ASP A 1 88 ? 11.025 4.440 -4.792 1.00 88.44 88 ASP A C 1
ATOM 713 O O . ASP A 1 88 ? 10.446 3.877 -5.724 1.00 88.44 88 ASP A O 1
ATOM 717 N N . ARG A 1 89 ? 11.119 3.884 -3.592 1.00 89.88 89 ARG A N 1
ATOM 718 C CA . ARG A 1 89 ? 10.583 2.558 -3.304 1.00 89.88 89 ARG A CA 1
ATOM 719 C C . ARG A 1 89 ? 9.121 2.649 -2.876 1.00 89.88 89 ARG A C 1
ATOM 721 O O . ARG A 1 89 ? 8.700 2.043 -1.900 1.00 89.88 89 ARG A O 1
ATOM 728 N N . THR A 1 90 ? 8.355 3.427 -3.634 1.00 92.81 90 THR A N 1
ATOM 729 C CA . THR A 1 90 ? 6.907 3.583 -3.495 1.00 92.81 90 THR A CA 1
ATOM 730 C C . THR A 1 90 ? 6.217 2.943 -4.693 1.00 92.81 90 THR A C 1
ATOM 732 O O . THR A 1 90 ? 6.784 2.882 -5.787 1.00 92.81 90 THR A O 1
ATOM 735 N N . GLY A 1 91 ? 4.985 2.465 -4.513 1.00 93.44 91 GLY A N 1
ATOM 736 C CA . GLY A 1 91 ? 4.225 1.845 -5.601 1.00 93.44 91 GLY A CA 1
ATOM 737 C C . GLY A 1 91 ? 4.069 2.740 -6.838 1.00 93.44 91 GLY A C 1
ATOM 738 O O . GLY A 1 91 ? 4.373 2.262 -7.932 1.00 93.44 91 GLY A O 1
ATOM 739 N N . PRO A 1 92 ? 3.712 4.038 -6.711 1.00 95.19 92 PRO A N 1
ATOM 740 C CA . PRO A 1 92 ? 3.606 4.928 -7.865 1.00 95.19 92 PRO A CA 1
ATOM 741 C C . PRO A 1 92 ? 4.938 5.108 -8.607 1.00 95.19 92 PRO A C 1
ATOM 743 O O . PRO A 1 92 ? 4.968 5.089 -9.838 1.00 95.19 92 PRO A O 1
ATOM 746 N N . ALA A 1 93 ? 6.050 5.267 -7.877 1.00 92.06 93 ALA A N 1
ATOM 747 C CA . ALA A 1 93 ? 7.367 5.479 -8.476 1.00 92.06 93 ALA A CA 1
ATOM 748 C C . ALA A 1 93 ? 7.885 4.216 -9.177 1.00 92.06 93 ALA A C 1
ATOM 750 O O . ALA A 1 93 ? 8.373 4.296 -10.307 1.00 92.06 93 ALA A O 1
ATOM 751 N N . VAL A 1 94 ? 7.719 3.051 -8.541 1.00 94.31 94 VAL A N 1
ATOM 752 C CA . VAL A 1 94 ? 8.032 1.750 -9.143 1.00 94.31 94 VAL A CA 1
ATOM 753 C C . VAL A 1 94 ? 7.217 1.561 -10.418 1.00 94.31 94 VAL A C 1
ATOM 755 O O . VAL A 1 94 ? 7.806 1.375 -11.479 1.00 94.31 94 VAL A O 1
ATOM 758 N N . PHE A 1 95 ? 5.891 1.703 -10.357 1.00 94.88 95 PHE A N 1
ATOM 759 C CA . PHE A 1 95 ? 5.013 1.549 -11.519 1.00 94.88 95 PHE A CA 1
ATOM 760 C C . PHE A 1 95 ? 5.392 2.485 -12.679 1.00 94.88 95 PHE A C 1
ATOM 762 O O . PHE A 1 95 ? 5.481 2.059 -13.836 1.00 94.88 95 PHE A O 1
ATOM 769 N N . ALA A 1 96 ? 5.678 3.756 -12.377 1.00 93.19 96 ALA A N 1
ATOM 770 C CA . ALA A 1 96 ? 6.071 4.743 -13.377 1.00 93.19 96 ALA A CA 1
ATOM 771 C C . ALA A 1 96 ? 7.374 4.365 -14.104 1.00 93.19 96 ALA A C 1
ATOM 773 O O . ALA A 1 96 ? 7.479 4.587 -15.312 1.00 93.19 96 ALA A O 1
ATOM 774 N N . ALA A 1 97 ? 8.334 3.756 -13.405 1.00 91.81 97 ALA A N 1
ATOM 775 C CA . ALA A 1 97 ? 9.626 3.354 -13.964 1.00 91.81 97 ALA A CA 1
ATOM 776 C C . ALA A 1 97 ? 9.594 2.027 -14.753 1.00 91.81 97 ALA A C 1
ATOM 778 O O . ALA A 1 97 ? 10.534 1.732 -15.495 1.00 91.81 97 ALA A O 1
ATOM 779 N N . LEU A 1 98 ? 8.536 1.220 -14.617 1.00 92.88 98 LEU A N 1
ATOM 780 C CA . LEU A 1 98 ? 8.400 -0.054 -15.328 1.00 92.88 98 LEU A CA 1
ATOM 781 C C . LEU A 1 98 ? 8.055 0.122 -16.816 1.00 92.88 98 LEU A C 1
ATOM 783 O O . LEU A 1 98 ? 7.447 1.110 -17.237 1.00 92.88 98 LEU A O 1
ATOM 787 N N . SER A 1 99 ? 8.424 -0.888 -17.611 1.00 91.50 99 SER A N 1
ATOM 788 C CA . SER A 1 99 ? 8.007 -1.009 -19.012 1.00 91.50 99 SER A CA 1
ATOM 789 C C . SER A 1 99 ? 6.520 -1.392 -19.121 1.00 91.50 99 SER A C 1
ATOM 791 O O . SER A 1 99 ? 5.970 -1.906 -18.150 1.00 91.50 99 SER A O 1
ATOM 793 N N . PRO A 1 100 ? 5.851 -1.193 -20.273 1.00 93.12 100 PRO A N 1
ATOM 794 C CA . PRO A 1 100 ? 4.441 -1.563 -20.430 1.00 93.12 100 PRO A CA 1
ATOM 795 C C . PRO A 1 100 ? 4.133 -3.026 -20.069 1.00 93.12 100 PRO A C 1
ATOM 797 O O . PRO A 1 100 ? 3.177 -3.279 -19.343 1.00 93.12 100 PRO A O 1
ATOM 800 N N . ASP A 1 101 ? 4.973 -3.974 -20.493 1.00 94.19 101 ASP A N 1
ATOM 801 C CA . ASP A 1 101 ? 4.775 -5.401 -20.195 1.00 94.19 101 ASP A CA 1
ATOM 802 C C . ASP A 1 101 ? 4.987 -5.714 -18.706 1.00 94.19 101 ASP A C 1
ATOM 804 O O . ASP A 1 101 ? 4.248 -6.501 -18.110 1.00 94.19 101 ASP A O 1
ATOM 808 N N . ASP A 1 102 ? 5.984 -5.075 -18.088 1.00 95.50 102 ASP A N 1
ATOM 809 C CA . ASP A 1 102 ? 6.256 -5.226 -16.657 1.00 95.50 102 ASP A CA 1
ATOM 810 C C . ASP A 1 102 ? 5.147 -4.589 -15.806 1.00 95.50 102 ASP A C 1
ATOM 812 O O . ASP A 1 102 ? 4.811 -5.124 -14.754 1.00 95.50 102 ASP A O 1
ATOM 816 N N . ARG A 1 103 ? 4.533 -3.490 -16.269 1.00 96.88 103 ARG A N 1
ATOM 817 C CA . ARG A 1 103 ? 3.393 -2.848 -15.595 1.00 96.88 103 ARG A CA 1
ATOM 818 C C . ARG A 1 103 ? 2.196 -3.784 -15.495 1.00 96.88 103 ARG A C 1
ATOM 820 O O . ARG A 1 103 ? 1.627 -3.889 -14.419 1.00 96.88 103 ARG A O 1
ATOM 827 N N . VAL A 1 104 ? 1.867 -4.518 -16.560 1.00 97.50 104 VAL A N 1
ATOM 828 C CA . VAL A 1 104 ? 0.763 -5.497 -16.532 1.00 97.50 104 VAL A CA 1
ATOM 829 C C . VAL A 1 104 ? 1.023 -6.595 -15.495 1.00 97.50 104 VAL A C 1
ATOM 831 O O . VAL A 1 104 ? 0.119 -7.001 -14.769 1.00 97.50 104 VAL A O 1
ATOM 834 N N . ARG A 1 105 ? 2.267 -7.076 -15.392 1.00 97.69 105 ARG A N 1
ATOM 835 C CA . ARG A 1 105 ? 2.643 -8.091 -14.392 1.00 97.69 105 ARG A CA 1
ATOM 836 C C . ARG A 1 105 ? 2.618 -7.532 -12.972 1.00 97.69 105 ARG A C 1
ATOM 838 O O . ARG A 1 105 ? 2.066 -8.175 -12.087 1.00 97.69 105 ARG A O 1
ATOM 845 N N . PHE A 1 106 ? 3.147 -6.325 -12.780 1.00 97.81 106 PHE A N 1
ATOM 846 C CA . PHE A 1 106 ? 3.063 -5.610 -11.511 1.00 97.81 106 PHE A CA 1
ATOM 847 C C . PHE A 1 106 ? 1.608 -5.439 -11.065 1.00 97.81 106 PHE A C 1
ATOM 849 O O . PHE A 1 106 ? 1.294 -5.722 -9.917 1.00 97.81 106 PHE A O 1
ATOM 856 N N . GLU A 1 107 ? 0.711 -5.024 -11.961 1.00 98.25 107 GLU A N 1
ATOM 857 C CA . GLU A 1 107 ? -0.712 -4.837 -11.655 1.00 98.25 107 GLU A CA 1
ATOM 858 C C . GLU A 1 107 ? -1.384 -6.133 -11.203 1.00 98.25 107 GLU A C 1
ATOM 860 O O . GLU A 1 107 ? -2.165 -6.115 -10.251 1.00 98.25 107 GLU A O 1
ATOM 865 N N . LEU A 1 108 ? -1.061 -7.261 -11.841 1.00 98.12 108 LEU A N 1
ATOM 866 C CA . LEU A 1 108 ? -1.562 -8.576 -11.439 1.00 98.12 108 LEU A CA 1
ATOM 867 C C . LEU A 1 108 ? -1.067 -8.967 -10.042 1.00 98.12 108 LEU A C 1
ATOM 869 O O . LEU A 1 108 ? -1.879 -9.333 -9.190 1.00 98.12 108 LEU A O 1
ATOM 873 N N . ASP A 1 109 ? 0.237 -8.841 -9.789 1.00 98.25 109 ASP A N 1
ATOM 874 C CA . ASP A 1 109 ? 0.834 -9.155 -8.486 1.00 98.25 109 ASP A CA 1
ATOM 875 C C . ASP A 1 109 ? 0.270 -8.249 -7.384 1.00 98.25 109 ASP A C 1
ATOM 877 O O . ASP A 1 109 ? -0.100 -8.711 -6.302 1.00 98.25 109 ASP A O 1
ATOM 881 N N . PHE A 1 110 ? 0.159 -6.951 -7.671 1.00 98.12 110 PHE A N 1
ATOM 882 C CA . PHE A 1 110 ? -0.328 -5.950 -6.731 1.00 98.12 110 PHE A CA 1
ATOM 883 C C . PHE A 1 110 ? -1.819 -6.130 -6.437 1.00 98.12 110 PHE A C 1
ATOM 885 O O . PHE A 1 110 ? -2.229 -6.050 -5.281 1.00 98.12 110 PHE A O 1
ATOM 892 N N . THR A 1 111 ? -2.631 -6.449 -7.450 1.00 98.31 111 THR A N 1
ATOM 893 C CA . THR A 1 111 ? -4.053 -6.786 -7.269 1.00 98.31 111 THR A CA 1
ATOM 894 C C . THR A 1 111 ? -4.208 -8.036 -6.409 1.00 98.31 111 THR A C 1
ATOM 896 O O . THR A 1 111 ? -4.991 -8.028 -5.462 1.00 98.31 111 THR A O 1
ATOM 899 N N . GLY A 1 112 ? -3.418 -9.084 -6.669 1.00 98.06 112 GLY A N 1
ATOM 900 C CA . GLY A 1 112 ? -3.417 -10.293 -5.845 1.00 98.06 112 GLY A CA 1
ATOM 901 C C . GLY A 1 112 ? -3.038 -10.010 -4.388 1.00 98.06 112 GLY A C 1
ATOM 902 O O . GLY A 1 112 ? -3.701 -10.490 -3.468 1.00 98.06 112 GLY A O 1
ATOM 903 N N . ALA A 1 113 ? -2.020 -9.179 -4.156 1.00 97.94 113 ALA A N 1
ATOM 904 C CA . ALA A 1 113 ? -1.640 -8.753 -2.812 1.00 97.94 113 ALA A CA 1
ATOM 905 C C . ALA A 1 113 ? -2.720 -7.892 -2.135 1.00 97.94 113 ALA A C 1
ATOM 907 O O . ALA A 1 113 ? -2.953 -8.055 -0.938 1.00 97.94 113 ALA A O 1
ATOM 908 N N . ALA A 1 114 ? -3.411 -7.026 -2.882 1.00 98.06 114 ALA A N 1
ATOM 909 C CA . ALA A 1 114 ? -4.522 -6.224 -2.373 1.00 98.06 114 ALA A CA 1
ATOM 910 C C . ALA A 1 114 ? -5.711 -7.096 -1.951 1.00 98.06 114 ALA A C 1
ATOM 912 O O . ALA A 1 114 ? -6.258 -6.888 -0.871 1.00 98.06 114 ALA A O 1
ATOM 913 N N . ASP A 1 115 ? -6.060 -8.114 -2.742 1.00 98.19 115 ASP A N 1
ATOM 914 C CA . ASP A 1 115 ? -7.119 -9.073 -2.408 1.00 98.19 115 ASP A CA 1
ATOM 915 C C . ASP A 1 115 ? -6.790 -9.873 -1.139 1.00 98.19 115 ASP A C 1
ATOM 917 O O . ASP A 1 115 ? -7.674 -10.191 -0.340 1.00 98.19 115 ASP A O 1
ATOM 921 N N . VAL A 1 116 ? -5.512 -10.207 -0.934 1.00 97.31 116 VAL A N 1
ATOM 922 C CA . VAL A 1 116 ? -5.052 -10.843 0.306 1.00 97.31 116 VAL A CA 1
ATOM 923 C C . VAL A 1 116 ? -5.140 -9.859 1.470 1.00 97.31 116 VAL A C 1
ATOM 925 O O . VAL A 1 116 ? -5.726 -10.204 2.496 1.00 97.31 116 VAL A O 1
ATOM 928 N N . ALA A 1 117 ? -4.617 -8.641 1.309 1.00 96.75 117 ALA A N 1
ATOM 929 C CA . ALA A 1 117 ? -4.632 -7.606 2.339 1.00 96.75 117 ALA A CA 1
ATOM 930 C C . ALA A 1 117 ? -6.058 -7.251 2.784 1.00 96.75 117 ALA A C 1
ATOM 932 O O . ALA A 1 117 ? -6.285 -7.028 3.967 1.00 96.75 117 ALA A O 1
ATOM 933 N N . GLU A 1 118 ? -7.031 -7.262 1.874 1.00 97.50 118 GLU A N 1
ATOM 934 C CA . GLU A 1 118 ? -8.451 -7.060 2.184 1.00 97.50 118 GLU A CA 1
ATOM 935 C C . GLU A 1 118 ? -8.996 -8.108 3.161 1.00 97.50 118 GLU A C 1
ATOM 937 O O . GLU A 1 118 ? -9.789 -7.797 4.044 1.00 97.50 118 GLU A O 1
ATOM 942 N N . ARG A 1 119 ? -8.550 -9.360 3.025 1.00 96.75 119 ARG A N 1
ATOM 943 C CA . ARG A 1 119 ? -9.028 -10.489 3.837 1.00 96.75 119 ARG A CA 1
ATOM 944 C C . ARG A 1 119 ? -8.269 -10.635 5.148 1.00 96.75 119 ARG A C 1
ATOM 946 O O . ARG A 1 119 ? -8.812 -11.175 6.109 1.00 96.75 119 ARG A O 1
ATOM 953 N N . THR A 1 120 ? -7.001 -10.235 5.170 1.00 96.19 120 THR A N 1
ATOM 954 C CA . THR A 1 120 ? -6.104 -10.450 6.313 1.00 96.19 120 THR A CA 1
ATOM 955 C C . THR A 1 120 ? -5.798 -9.180 7.092 1.00 96.19 120 THR A C 1
ATOM 957 O O . THR A 1 120 ? -5.219 -9.275 8.169 1.00 96.19 120 THR A O 1
ATOM 960 N N . PHE A 1 121 ? -6.161 -8.009 6.568 1.00 96.75 121 PHE A N 1
ATOM 961 C CA . PHE A 1 121 ? -5.766 -6.691 7.070 1.00 96.75 121 PHE A CA 1
ATOM 962 C C . PHE A 1 121 ? -4.245 -6.459 7.085 1.00 96.75 121 PHE A C 1
ATOM 964 O O . PHE A 1 121 ? -3.744 -5.564 7.768 1.00 96.75 121 PHE A O 1
ATOM 971 N N . ASP A 1 122 ? -3.488 -7.251 6.320 1.00 92.94 122 ASP A N 1
ATOM 972 C CA . ASP A 1 122 ? -2.029 -7.174 6.271 1.00 92.94 122 ASP A CA 1
ATOM 973 C C . ASP A 1 122 ? -1.545 -6.374 5.055 1.00 92.94 122 ASP A C 1
ATOM 975 O O . ASP A 1 122 ? -1.296 -6.917 3.976 1.00 92.94 122 ASP A O 1
ATOM 979 N N . HIS A 1 123 ? -1.378 -5.063 5.243 1.00 93.50 123 HIS A N 1
ATOM 980 C CA . HIS A 1 123 ? -0.896 -4.156 4.197 1.00 93.50 123 HIS A CA 1
ATOM 981 C C . HIS A 1 123 ? 0.557 -4.432 3.765 1.00 93.50 123 HIS A C 1
ATOM 983 O O . HIS A 1 123 ? 0.960 -4.011 2.682 1.00 93.50 123 HIS A O 1
ATOM 989 N N . ARG A 1 124 ? 1.355 -5.161 4.560 1.00 91.19 124 ARG A N 1
ATOM 990 C CA . ARG A 1 124 ? 2.777 -5.411 4.261 1.00 91.19 124 ARG A CA 1
ATOM 991 C C . ARG A 1 124 ? 2.964 -6.260 3.007 1.00 91.19 124 ARG A C 1
ATOM 993 O O . ARG A 1 124 ? 3.981 -6.133 2.336 1.00 91.19 124 ARG A O 1
ATOM 1000 N N . ARG A 1 125 ? 1.958 -7.056 2.632 1.00 91.88 125 ARG A N 1
ATOM 1001 C CA . ARG A 1 125 ? 1.938 -7.799 1.361 1.00 91.88 125 ARG A CA 1
ATOM 1002 C C . ARG A 1 125 ? 2.057 -6.891 0.142 1.00 91.88 125 ARG A C 1
ATOM 1004 O O . ARG A 1 125 ? 2.707 -7.256 -0.829 1.00 91.88 125 ARG A O 1
ATOM 1011 N N . LEU A 1 126 ? 1.486 -5.692 0.210 1.00 95.69 126 LEU A N 1
ATOM 1012 C CA . LEU A 1 126 ? 1.604 -4.693 -0.852 1.00 95.69 126 LEU A CA 1
ATOM 1013 C C . LEU A 1 126 ? 3.032 -4.139 -0.920 1.00 95.69 126 LEU A C 1
ATOM 1015 O O . LEU A 1 126 ? 3.587 -3.986 -2.006 1.00 95.69 126 LEU A O 1
ATOM 1019 N N . LEU A 1 127 ? 3.654 -3.904 0.240 1.00 93.56 127 LEU A N 1
ATOM 1020 C CA . LEU A 1 127 ? 5.051 -3.470 0.323 1.00 93.56 127 LEU A CA 1
ATOM 1021 C C . LEU A 1 127 ? 6.002 -4.541 -0.225 1.00 93.56 127 LEU A C 1
ATOM 1023 O O . LEU A 1 127 ? 6.91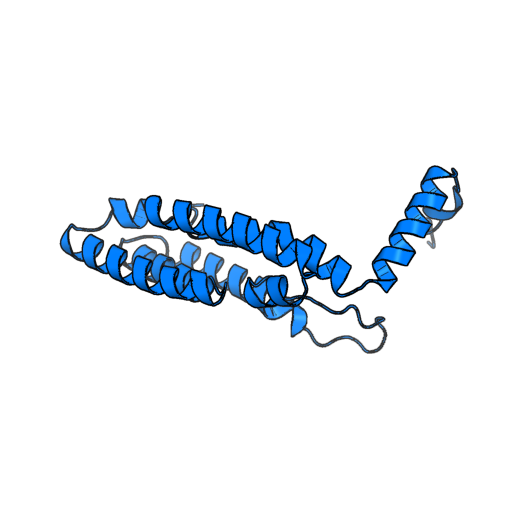4 -4.209 -0.974 1.00 93.56 127 LEU A O 1
ATOM 1027 N N . GLU A 1 128 ? 5.776 -5.824 0.073 1.00 93.69 128 GLU A N 1
ATOM 1028 C CA . GLU A 1 128 ? 6.560 -6.940 -0.482 1.00 93.69 128 GLU A CA 1
ATOM 1029 C C . GLU A 1 128 ? 6.563 -6.930 -2.020 1.00 93.69 128 GLU A C 1
ATOM 1031 O O . GLU A 1 128 ? 7.625 -7.077 -2.631 1.00 93.69 128 GLU A O 1
ATOM 1036 N N . VAL A 1 129 ? 5.404 -6.691 -2.649 1.00 97.19 129 VAL A N 1
ATOM 1037 C CA . VAL A 1 129 ? 5.298 -6.545 -4.111 1.00 97.19 129 VAL A CA 1
ATOM 1038 C C . VAL A 1 129 ? 6.115 -5.347 -4.597 1.00 97.19 129 VAL A C 1
ATOM 1040 O O . VAL A 1 129 ? 6.909 -5.485 -5.528 1.00 97.19 129 VAL A O 1
ATOM 1043 N N . ILE A 1 130 ? 5.992 -4.187 -3.944 1.00 95.31 130 ILE A N 1
ATOM 1044 C CA . ILE A 1 130 ? 6.775 -2.988 -4.291 1.00 95.31 130 ILE A CA 1
ATOM 1045 C C . ILE A 1 130 ? 8.278 -3.275 -4.191 1.00 95.31 130 ILE A C 1
ATOM 1047 O O . ILE A 1 130 ? 9.027 -2.969 -5.119 1.00 95.31 130 ILE A O 1
ATOM 1051 N N . HIS A 1 131 ? 8.733 -3.909 -3.108 1.00 92.81 131 HIS A N 1
ATOM 1052 C CA . HIS A 1 131 ? 10.136 -4.275 -2.919 1.00 92.81 131 HIS A CA 1
ATOM 1053 C C . HIS A 1 131 ? 10.634 -5.243 -3.996 1.00 92.81 131 HIS A C 1
ATOM 1055 O O . HIS A 1 131 ? 11.748 -5.068 -4.493 1.00 92.81 131 HIS A O 1
ATOM 1061 N N . HIS A 1 132 ? 9.821 -6.234 -4.372 1.00 94.94 132 HIS A N 1
ATOM 1062 C CA . HIS A 1 132 ? 10.155 -7.190 -5.425 1.00 94.94 132 HIS A CA 1
ATOM 1063 C C . HIS A 1 132 ? 10.352 -6.496 -6.781 1.00 94.94 132 HIS A C 1
ATOM 1065 O O . HIS A 1 132 ? 11.341 -6.739 -7.477 1.00 94.94 132 HIS A O 1
ATOM 1071 N N . TRP A 1 133 ? 9.447 -5.580 -7.127 1.00 95.88 133 TRP A N 1
ATOM 1072 C CA . TRP A 1 133 ? 9.456 -4.868 -8.405 1.00 95.88 133 TRP A CA 1
ATOM 1073 C C . TRP A 1 133 ? 10.396 -3.657 -8.452 1.00 95.88 133 TRP A C 1
ATOM 1075 O O . TRP A 1 133 ? 10.724 -3.171 -9.538 1.00 95.88 133 TRP A O 1
ATOM 1085 N N . TRP A 1 134 ? 10.913 -3.215 -7.306 1.00 92.75 134 TRP A N 1
ATOM 1086 C CA . TRP A 1 134 ? 11.841 -2.089 -7.230 1.00 92.75 134 TRP A CA 1
ATOM 1087 C C . TRP A 1 134 ? 13.160 -2.343 -7.971 1.00 92.75 134 TRP A C 1
ATOM 1089 O O . TRP A 1 134 ? 13.638 -1.473 -8.696 1.00 92.75 134 TRP A O 1
ATOM 1099 N N . THR A 1 135 ? 13.748 -3.540 -7.868 1.00 87.50 135 THR A N 1
ATOM 1100 C CA . THR A 1 135 ? 14.989 -3.857 -8.599 1.00 87.50 135 THR A CA 1
ATOM 1101 C C . THR A 1 135 ? 14.797 -3.836 -10.126 1.00 87.50 135 THR A C 1
ATOM 1103 O O . THR A 1 135 ? 15.598 -3.185 -10.805 1.00 87.50 135 THR A O 1
ATOM 1106 N N . PRO A 1 136 ? 13.761 -4.485 -10.700 1.00 88.88 136 PRO A N 1
ATOM 1107 C CA . PRO A 1 136 ? 13.393 -4.300 -12.104 1.00 88.88 136 PRO A CA 1
ATOM 1108 C C . PRO A 1 136 ? 13.207 -2.830 -12.500 1.00 88.88 136 PRO A C 1
ATOM 1110 O O . PRO A 1 136 ? 13.776 -2.404 -13.505 1.00 88.88 136 PRO A O 1
ATOM 1113 N N . ALA A 1 137 ? 12.487 -2.042 -11.697 1.00 89.75 137 ALA A N 1
ATOM 1114 C CA . ALA A 1 137 ? 12.262 -0.620 -11.953 1.00 89.75 137 ALA A CA 1
ATOM 1115 C C . ALA A 1 137 ? 13.575 0.182 -12.011 1.00 89.75 137 ALA A C 1
ATOM 1117 O O . ALA A 1 137 ? 13.806 0.914 -12.973 1.00 89.75 137 ALA A O 1
ATOM 1118 N N . CYS A 1 138 ? 14.487 -0.022 -11.055 1.00 86.88 138 CYS A N 1
ATOM 1119 C CA . CYS A 1 138 ? 15.809 0.611 -11.063 1.00 86.88 138 CYS A CA 1
ATOM 1120 C C . CYS A 1 138 ? 16.620 0.252 -12.317 1.00 86.88 138 CYS A C 1
ATOM 1122 O O . CYS A 1 138 ? 17.225 1.132 -12.929 1.00 86.88 138 CYS A O 1
ATOM 1124 N N . ARG A 1 139 ? 16.609 -1.016 -12.753 1.00 84.56 139 ARG A N 1
ATOM 1125 C CA . ARG A 1 139 ? 17.309 -1.436 -13.984 1.00 84.56 139 ARG A CA 1
ATOM 1126 C C . ARG A 1 139 ? 16.724 -0.787 -15.238 1.00 84.56 139 ARG A C 1
ATOM 1128 O O . ARG A 1 139 ? 17.464 -0.483 -16.167 1.00 84.56 139 ARG A O 1
ATOM 1135 N N . LYS A 1 140 ? 15.405 -0.581 -15.283 1.00 85.25 140 LYS A N 1
ATOM 1136 C CA . LYS A 1 140 ? 14.734 0.081 -16.413 1.00 85.25 140 LYS A CA 1
ATOM 1137 C C . LYS A 1 140 ? 14.974 1.587 -16.433 1.00 85.25 140 LYS A C 1
ATOM 1139 O O . LYS A 1 140 ? 15.128 2.147 -17.514 1.00 85.25 140 LYS A O 1
ATOM 1144 N N . ALA A 1 141 ? 15.065 2.221 -15.267 1.00 82.25 141 ALA A N 1
ATOM 1145 C CA . ALA A 1 141 ? 15.409 3.635 -15.156 1.00 82.25 141 ALA A CA 1
ATOM 1146 C C . ALA A 1 141 ? 16.863 3.934 -15.587 1.00 82.25 141 ALA A C 1
ATOM 1148 O O . ALA A 1 141 ? 17.132 5.040 -16.065 1.00 82.25 141 ALA A O 1
ATOM 1149 N N . ASN A 1 142 ? 17.758 2.940 -15.473 1.00 81.12 142 ASN A N 1
ATOM 1150 C CA . ASN A 1 142 ? 19.202 3.035 -15.733 1.00 81.12 142 ASN A CA 1
ATOM 1151 C C . ASN A 1 142 ? 19.678 1.992 -16.773 1.00 81.12 142 ASN A C 1
ATOM 1153 O O . ASN A 1 142 ? 20.426 1.064 -16.434 1.00 81.12 142 ASN A O 1
ATOM 1157 N N . PRO A 1 143 ? 19.228 2.071 -18.041 1.00 73.69 143 PRO A N 1
ATOM 1158 C CA . PRO A 1 143 ? 19.575 1.082 -19.066 1.00 73.69 143 PRO A CA 1
ATOM 1159 C C . PRO A 1 143 ? 21.082 1.018 -19.372 1.00 73.69 143 PRO A C 1
ATOM 1161 O O . PRO A 1 143 ? 21.584 -0.042 -19.749 1.00 73.69 143 PRO A O 1
ATOM 1164 N N . GLU A 1 144 ? 21.806 2.121 -19.184 1.00 74.44 144 GLU A N 1
ATOM 1165 C CA . GLU A 1 144 ? 23.261 2.217 -19.309 1.00 74.44 144 GLU A CA 1
ATOM 1166 C C . GLU A 1 144 ? 23.997 1.327 -18.297 1.00 74.44 144 GLU A C 1
ATOM 1168 O O . GLU A 1 144 ? 24.914 0.598 -18.674 1.00 74.44 144 GLU A O 1
ATOM 1173 N N . HIS A 1 145 ? 23.531 1.272 -17.045 1.00 68.88 145 HIS A N 1
ATOM 1174 C CA . HIS A 1 145 ? 24.101 0.387 -16.026 1.00 68.88 145 HIS A CA 1
ATOM 1175 C C . HIS A 1 145 ? 23.842 -1.083 -16.360 1.00 68.88 145 HIS A C 1
ATOM 1177 O O . HIS A 1 145 ? 24.727 -1.921 -16.229 1.00 68.88 145 HIS A O 1
ATOM 1183 N N . ALA A 1 146 ? 22.665 -1.400 -16.908 1.00 66.81 146 ALA A N 1
ATOM 1184 C CA . ALA A 1 146 ? 22.353 -2.757 -17.351 1.00 66.81 146 ALA A CA 1
ATOM 1185 C C . ALA A 1 146 ? 23.214 -3.224 -18.543 1.00 66.81 146 ALA A C 1
ATOM 1187 O O . ALA A 1 146 ? 23.307 -4.427 -18.804 1.00 66.81 146 ALA A O 1
ATOM 1188 N N . ALA A 1 147 ? 23.796 -2.307 -19.323 1.00 69.00 147 ALA A N 1
ATOM 1189 C CA . ALA A 1 147 ? 24.766 -2.645 -20.364 1.00 69.00 147 ALA A CA 1
ATOM 1190 C C . ALA A 1 147 ? 26.150 -2.937 -19.761 1.00 69.00 147 ALA A C 1
ATOM 1192 O O . ALA A 1 147 ? 26.773 -3.927 -20.143 1.00 69.00 147 ALA A O 1
ATOM 1193 N N . ILE A 1 148 ? 26.572 -2.135 -18.777 1.00 70.19 148 ILE A N 1
ATOM 1194 C CA . ILE A 1 148 ? 27.823 -2.321 -18.027 1.00 70.19 148 ILE A CA 1
ATOM 1195 C C . ILE A 1 148 ? 27.804 -3.652 -17.261 1.00 70.19 148 ILE A C 1
ATOM 1197 O O . ILE A 1 148 ? 28.733 -4.445 -17.398 1.00 70.19 148 ILE A O 1
ATOM 1201 N N . ASP A 1 149 ? 26.716 -3.955 -16.546 1.00 70.00 149 ASP A N 1
ATOM 1202 C CA . ASP A 1 149 ? 26.555 -5.214 -15.807 1.00 70.00 149 ASP A CA 1
ATOM 1203 C C . ASP A 1 149 ? 26.634 -6.438 -16.730 1.00 70.00 149 ASP A C 1
ATOM 1205 O O . ASP A 1 149 ? 27.273 -7.435 -16.399 1.00 70.00 149 ASP A O 1
ATOM 1209 N N . ARG A 1 150 ? 26.010 -6.376 -17.915 1.00 72.50 150 ARG A N 1
ATOM 1210 C CA . ARG A 1 150 ? 26.048 -7.477 -18.895 1.00 72.50 150 ARG A CA 1
ATOM 1211 C C . ARG A 1 150 ? 27.442 -7.706 -19.458 1.00 72.50 150 ARG A C 1
ATOM 1213 O O . ARG A 1 150 ? 27.823 -8.855 -19.664 1.00 72.50 150 ARG A O 1
ATOM 1220 N N . GLU A 1 151 ? 28.183 -6.637 -19.717 1.00 76.31 151 GLU A N 1
ATOM 1221 C CA . GLU A 1 151 ? 29.562 -6.743 -20.186 1.00 76.31 151 GLU A CA 1
ATOM 1222 C C . GLU A 1 151 ? 30.478 -7.297 -19.090 1.00 76.31 151 GLU A C 1
ATOM 1224 O O . GLU A 1 151 ? 31.289 -8.182 -19.346 1.00 76.31 151 GLU A O 1
ATOM 1229 N N . MET A 1 152 ? 30.288 -6.861 -17.844 1.00 74.69 152 MET A N 1
ATOM 1230 C CA . MET A 1 152 ? 31.009 -7.397 -16.691 1.00 74.69 152 MET A CA 1
ATOM 1231 C C . MET A 1 152 ? 30.725 -8.893 -16.483 1.00 74.69 152 MET A C 1
ATOM 1233 O O . MET A 1 152 ? 31.664 -9.666 -16.316 1.00 74.69 152 MET A O 1
ATOM 1237 N N . ILE A 1 153 ? 29.459 -9.325 -16.568 1.00 77.00 153 ILE A N 1
ATOM 1238 C CA . ILE A 1 153 ? 29.085 -10.749 -16.499 1.00 77.00 153 ILE A CA 1
ATOM 1239 C C . ILE A 1 153 ? 29.756 -11.542 -17.624 1.00 77.00 153 ILE A C 1
ATOM 1241 O O . ILE A 1 153 ? 30.360 -12.573 -17.349 1.00 77.00 153 ILE A O 1
ATOM 1245 N N . ARG A 1 154 ? 29.731 -11.045 -18.869 1.00 76.12 154 ARG A N 1
ATOM 1246 C CA . ARG A 1 154 ? 30.415 -11.704 -19.996 1.00 76.12 154 ARG A CA 1
ATOM 1247 C C . ARG A 1 154 ? 31.913 -11.858 -19.766 1.00 76.12 154 ARG A C 1
ATOM 1249 O O . ARG A 1 154 ? 32.465 -12.898 -20.102 1.00 76.12 154 ARG A O 1
ATOM 1256 N N . ARG A 1 155 ? 32.572 -10.841 -19.206 1.00 76.00 155 ARG A N 1
ATOM 1257 C CA . ARG A 1 155 ? 34.006 -10.893 -18.884 1.00 76.00 155 ARG A CA 1
ATOM 1258 C C . ARG A 1 155 ? 34.303 -11.930 -17.801 1.00 76.00 155 ARG A C 1
ATOM 1260 O O . ARG A 1 155 ? 35.236 -12.711 -17.959 1.00 76.00 155 ARG A O 1
ATOM 1267 N N . ILE A 1 156 ? 33.472 -12.001 -16.760 1.00 77.75 156 ILE A N 1
ATOM 1268 C CA . ILE A 1 156 ? 33.571 -13.031 -15.714 1.00 77.75 156 ILE A CA 1
ATOM 1269 C C . ILE A 1 156 ? 33.367 -14.433 -16.310 1.00 77.75 156 ILE A C 1
ATOM 1271 O O . ILE A 1 156 ? 34.171 -15.326 -16.057 1.00 77.75 156 ILE A O 1
ATOM 1275 N N . GLU A 1 157 ? 32.333 -14.631 -17.133 1.00 77.19 157 GLU A N 1
ATOM 1276 C CA . GLU A 1 157 ? 32.061 -15.907 -17.816 1.00 77.19 157 GLU A CA 1
ATOM 1277 C C . GLU A 1 157 ? 33.180 -16.303 -18.793 1.00 77.19 157 GLU A C 1
ATOM 1279 O O . GLU A 1 157 ? 33.457 -17.489 -18.967 1.00 77.19 157 GLU A O 1
ATOM 1284 N N . ALA A 1 158 ? 33.858 -15.324 -19.399 1.00 82.50 158 ALA A N 1
ATOM 1285 C CA . ALA A 1 158 ? 35.025 -15.528 -20.254 1.00 82.50 158 ALA A CA 1
ATOM 1286 C C . ALA A 1 158 ? 36.329 -15.794 -19.473 1.00 82.50 158 ALA A C 1
ATOM 1288 O O . ALA A 1 158 ? 37.372 -15.992 -20.096 1.00 82.50 158 ALA A O 1
ATOM 1289 N N . GLY A 1 159 ? 36.286 -15.812 -18.135 1.00 73.31 159 GLY A N 1
ATOM 1290 C CA . GLY A 1 159 ? 37.451 -16.066 -17.286 1.00 73.31 159 GLY A CA 1
ATOM 1291 C C . GLY A 1 159 ? 38.435 -14.896 -17.212 1.00 73.31 159 GLY A C 1
ATOM 1292 O O . GLY A 1 159 ? 39.618 -15.112 -16.967 1.00 73.31 159 GLY A O 1
ATOM 1293 N N . ASP A 1 160 ? 37.978 -13.662 -17.442 1.00 73.94 160 ASP A N 1
ATOM 1294 C CA . ASP A 1 160 ? 38.816 -12.468 -17.333 1.00 73.94 160 ASP A CA 1
ATOM 1295 C C . ASP A 1 160 ? 39.117 -12.146 -15.856 1.00 73.94 160 ASP A C 1
ATOM 1297 O O . ASP A 1 160 ? 38.347 -11.476 -15.162 1.00 73.94 160 ASP A O 1
ATOM 1301 N N . GLU A 1 161 ? 40.264 -12.623 -15.368 1.00 65.12 161 GLU A N 1
ATOM 1302 C CA . GLU A 1 161 ? 40.726 -12.426 -13.986 1.00 65.12 161 GLU A CA 1
ATOM 1303 C C . GLU A 1 161 ? 40.991 -10.948 -13.636 1.00 65.12 161 GLU A C 1
ATOM 1305 O O . GLU A 1 161 ? 41.000 -10.587 -12.457 1.00 65.12 161 GLU A O 1
ATOM 1310 N N . SER A 1 162 ? 41.124 -10.058 -14.632 1.00 69.00 162 SER A N 1
ATOM 1311 C CA . SER A 1 162 ? 41.316 -8.618 -14.392 1.00 69.00 162 SER A CA 1
ATOM 1312 C C . SER A 1 162 ? 40.099 -7.940 -13.748 1.00 69.00 162 SER A C 1
ATOM 1314 O O . SER A 1 162 ? 40.232 -6.859 -13.175 1.00 69.00 162 SER A O 1
ATOM 1316 N N . VAL A 1 163 ? 38.925 -8.583 -13.773 1.00 59.81 163 VAL A N 1
ATOM 1317 C CA . VAL A 1 163 ? 37.705 -8.106 -13.101 1.00 59.81 163 VAL A CA 1
ATOM 1318 C C . VAL A 1 163 ? 37.848 -8.125 -11.569 1.00 59.81 163 VAL A C 1
ATOM 1320 O O . VAL A 1 163 ? 37.235 -7.307 -10.887 1.00 59.81 163 VAL A O 1
ATOM 1323 N N . PHE A 1 164 ? 38.693 -9.002 -11.019 1.00 61.97 164 PHE A N 1
ATOM 1324 C CA . PHE A 1 164 ? 38.913 -9.140 -9.571 1.00 61.97 164 PHE A CA 1
ATOM 1325 C C . PHE A 1 164 ? 40.135 -8.362 -9.057 1.00 61.97 164 PHE A C 1
ATOM 1327 O O . PHE A 1 164 ? 40.330 -8.238 -7.848 1.00 61.97 164 PHE A O 1
ATOM 1334 N N . ALA A 1 165 ? 40.945 -7.799 -9.958 1.00 58.09 165 ALA A N 1
ATOM 1335 C CA . ALA A 1 165 ? 42.192 -7.110 -9.623 1.00 58.09 165 ALA A CA 1
ATOM 1336 C C . ALA A 1 165 ? 41.999 -5.686 -9.048 1.00 58.09 165 ALA A C 1
ATOM 1338 O O . ALA A 1 165 ? 42.974 -5.042 -8.679 1.00 58.09 165 ALA A O 1
ATOM 1339 N N . GLY A 1 166 ? 40.761 -5.182 -8.947 1.00 52.12 166 GLY A N 1
ATOM 1340 C CA . GLY A 1 166 ? 40.452 -3.823 -8.466 1.00 52.12 166 GLY A CA 1
ATOM 1341 C C . GLY A 1 166 ? 40.225 -3.670 -6.955 1.00 52.12 166 GLY A C 1
ATOM 1342 O O . GLY A 1 166 ? 39.950 -2.564 -6.501 1.00 52.12 166 GLY A O 1
ATOM 1343 N N . SER A 1 167 ? 40.306 -4.749 -6.170 1.00 47.12 167 SER A N 1
ATOM 1344 C CA . SER A 1 167 ? 40.109 -4.723 -4.705 1.00 47.12 167 SER A CA 1
ATOM 1345 C C . SER A 1 167 ? 41.365 -5.085 -3.900 1.00 47.12 167 SER A C 1
ATOM 1347 O O . SER A 1 167 ? 41.265 -5.409 -2.718 1.00 47.12 167 SER A O 1
ATOM 1349 N N . GLY A 1 168 ? 42.543 -5.032 -4.529 1.00 43.31 168 GLY A N 1
ATOM 1350 C CA . GLY A 1 168 ? 43.833 -5.285 -3.890 1.00 43.31 168 GLY A CA 1
ATOM 1351 C C . GLY A 1 168 ? 44.721 -4.044 -3.857 1.00 43.31 168 GLY A C 1
ATOM 1352 O O . GLY A 1 168 ? 45.226 -3.643 -4.896 1.00 43.31 168 GLY A O 1
ATOM 1353 N N . GLU A 1 169 ? 44.915 -3.531 -2.638 1.00 42.41 169 GLU A N 1
ATOM 1354 C CA . GLU A 1 169 ? 46.049 -2.727 -2.146 1.00 42.41 169 GLU A CA 1
ATOM 1355 C C . GLU A 1 169 ? 46.241 -1.288 -2.656 1.00 42.41 169 GLU A C 1
ATOM 1357 O O . GLU A 1 169 ? 46.526 -1.054 -3.820 1.00 42.41 169 GLU A O 1
ATOM 1362 N N . GLU A 1 170 ? 46.277 -0.344 -1.707 1.00 34.28 170 GLU A N 1
ATOM 1363 C CA . GLU A 1 170 ? 47.563 0.268 -1.334 1.00 34.28 170 GLU A CA 1
ATOM 1364 C C . GLU A 1 170 ? 47.686 0.363 0.212 1.00 34.28 170 GLU A C 1
ATOM 1366 O O . GLU A 1 170 ? 46.658 0.515 0.884 1.00 34.28 170 GLU A O 1
ATOM 1371 N N . PRO A 1 171 ? 48.902 0.195 0.775 1.00 46.34 171 PRO A N 1
ATOM 1372 C CA . PRO A 1 171 ? 49.213 0.242 2.214 1.00 46.34 171 PRO A CA 1
ATOM 1373 C C . PRO A 1 171 ? 49.236 1.647 2.838 1.00 46.34 171 PRO A C 1
ATOM 1375 O O . PRO A 1 171 ? 49.467 2.640 2.111 1.00 46.34 171 PRO A O 1
#

Sequence (171 aa):
MSTLDGAWVHRTLSADDRKTFEARFSFALAGVRLTYEVEPLAEVVREWWVLAGGDQDAADADRFRSQQDATITRRPQRPQQDPTRWVDRTGPAVFAALSPDDRVRFELDFTGAADVAERTFDHRRLLEVIHHWWTPACRKANPEHAAIDREMIRRIEAGDESVFAGSGEEP

InterPro domains:
  IPR046214 Protein of unknown function DUF6247 [PF19760] (9-80)
  IPR046214 Protein of unknown function DUF6247 [PF19760] (86-160)

Secondary structure (DSSP, 8-state):
-PPP-HHHHHHHS-HHHHHHHHHHHHHHHHHHHHH---HHHHHHHHHHHHHTT--HHHHHHHHHHHHHHTTGGGSPPPTTS-------SSHHHHHHHS-HHHHHHHHHHHHHHHHHHHHH--THHHHHHHHHHHHHHHHHH-HHHHHHHHHHHHHHHTT-GGGSGGG----